Protein AF-M4SFV8-F1 (afdb_monomer_lite)

Secondary structure (DSSP, 8-state):
----TTTTSSEEEEEEETTTT-TTS-SS-HHHHHHT---S-EEEEEE-HHHHHHHHHTSSS-EEEEEEES--

Radius of gyration: 14.7 Å; chains: 1; bounding box: 30×15×50 Å

Foldseek 3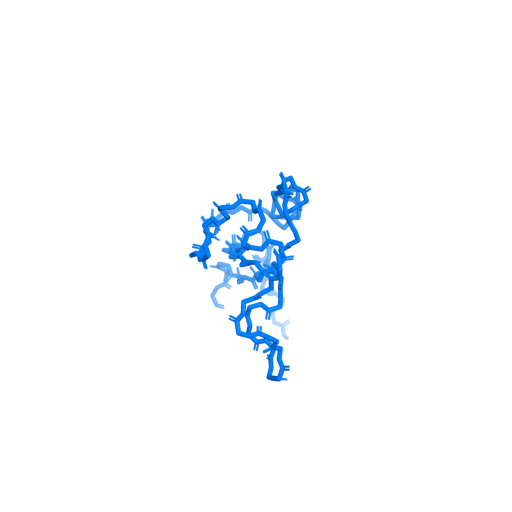Di:
DDPPVQWQQWWKKKKAAPPCDDDPDDVDDPVCVVPVDDRDIDIDTRHHPVVQVVVCVPDPHHIDMDIGTPRD

Structure (mmCIF, N/CA/C/O backbone):
data_AF-M4SFV8-F1
#
_entry.id   AF-M4SFV8-F1
#
loop_
_atom_site.group_PDB
_atom_site.id
_atom_site.type_symbol
_atom_site.label_atom_id
_atom_site.label_alt_id
_atom_site.label_comp_id
_atom_site.label_asym_id
_atom_site.label_entity_id
_atom_site.label_seq_id
_atom_site.pdbx_PDB_ins_code
_atom_site.Cartn_x
_atom_site.Cartn_y
_atom_site.Cartn_z
_atom_site.occupancy
_atom_site.B_iso_or_equiv
_atom_site.auth_seq_id
_atom_site.auth_comp_id
_atom_site.auth_asym_id
_atom_site.auth_atom_id
_atom_site.pdbx_PDB_model_num
ATOM 1 N N . MET A 1 1 ? -2.940 -3.173 31.414 1.00 43.88 1 MET A N 1
ATOM 2 C CA . MET A 1 1 ? -2.603 -2.704 30.053 1.00 43.88 1 MET A CA 1
ATOM 3 C C . MET A 1 1 ? -3.880 -2.182 29.423 1.00 43.88 1 MET A C 1
ATOM 5 O O . MET A 1 1 ? -4.818 -2.948 29.277 1.00 43.88 1 MET A O 1
ATOM 9 N N . ARG A 1 2 ? -3.973 -0.867 29.202 1.00 49.72 2 ARG A N 1
ATOM 10 C CA . ARG A 1 2 ? -5.147 -0.227 28.597 1.00 49.72 2 ARG A CA 1
ATOM 11 C C . ARG A 1 2 ? -5.047 -0.436 27.089 1.00 49.72 2 ARG A C 1
ATOM 13 O O . ARG A 1 2 ? -4.213 0.196 26.447 1.00 49.72 2 ARG A O 1
ATOM 20 N N . ASP A 1 3 ? -5.854 -1.349 26.571 1.00 48.78 3 ASP A N 1
ATOM 21 C CA . ASP A 1 3 ? -6.180 -1.436 25.151 1.00 48.78 3 ASP A CA 1
ATOM 22 C C . ASP A 1 3 ? -6.617 -0.032 24.700 1.00 48.78 3 ASP A C 1
ATOM 24 O O . ASP A 1 3 ? -7.583 0.511 25.244 1.00 48.78 3 ASP A O 1
ATOM 28 N N . ARG A 1 4 ? -5.833 0.644 23.846 1.00 53.84 4 ARG A N 1
ATOM 29 C CA . ARG A 1 4 ? -6.193 1.980 23.341 1.00 53.84 4 ARG A CA 1
ATOM 30 C C . ARG A 1 4 ? -7.332 1.775 22.337 1.00 53.84 4 ARG A C 1
ATOM 32 O O . ARG A 1 4 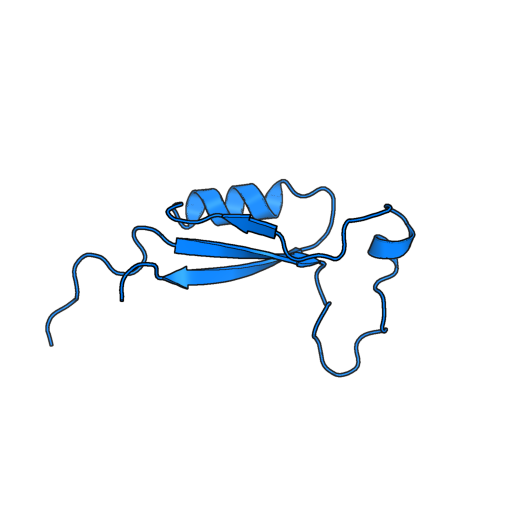? -7.039 1.290 21.246 1.00 53.84 4 ARG A O 1
ATOM 39 N N . PRO A 1 5 ? -8.591 2.168 22.624 1.00 55.06 5 PRO A N 1
ATOM 40 C CA . PRO A 1 5 ? -9.765 1.723 21.852 1.00 55.06 5 PRO A CA 1
ATOM 41 C C . PRO A 1 5 ? -9.913 2.327 20.438 1.00 55.06 5 PRO A C 1
ATOM 43 O O . PRO A 1 5 ? -11.012 2.335 19.876 1.00 55.06 5 PRO A O 1
ATOM 46 N N . GLY A 1 6 ? -8.834 2.865 19.867 1.00 57.38 6 GLY A N 1
ATOM 47 C CA . GLY A 1 6 ? -8.836 3.631 18.622 1.00 57.38 6 GLY A CA 1
ATOM 48 C C . GLY A 1 6 ? -7.672 3.361 17.672 1.00 57.38 6 GLY A C 1
ATOM 49 O O . GLY A 1 6 ? -7.654 3.977 16.613 1.00 57.38 6 GLY A O 1
ATOM 50 N N . ARG A 1 7 ? -6.736 2.459 18.006 1.00 66.56 7 ARG A N 1
ATOM 51 C CA . ARG A 1 7 ? -5.649 2.109 17.080 1.00 66.56 7 ARG A CA 1
ATOM 52 C C . ARG A 1 7 ? -6.220 1.481 15.810 1.00 66.56 7 ARG A C 1
ATOM 54 O O . ARG A 1 7 ? -7.100 0.626 15.897 1.00 66.56 7 ARG A O 1
ATOM 61 N N . TRP A 1 8 ? -5.713 1.902 14.659 1.00 79.81 8 TRP A N 1
ATOM 62 C CA . TRP A 1 8 ? -6.034 1.412 13.317 1.00 79.81 8 TRP A CA 1
ATOM 63 C C . TRP A 1 8 ? -7.461 1.675 12.821 1.00 79.81 8 TRP A C 1
ATOM 65 O O . TRP A 1 8 ? -7.878 1.101 11.814 1.00 79.81 8 TRP A O 1
ATOM 75 N N . ARG A 1 9 ? -8.230 2.546 13.492 1.00 80.62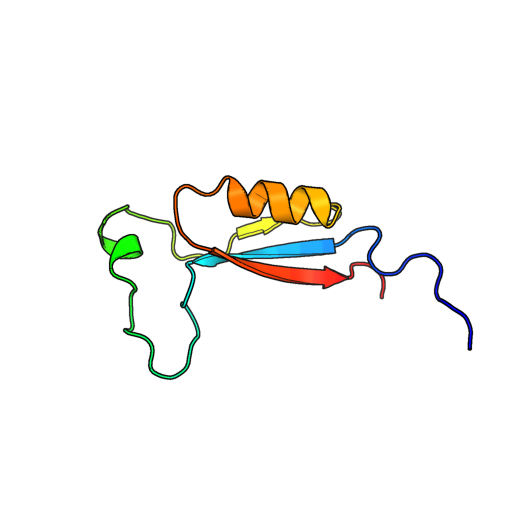 9 ARG A N 1
ATOM 76 C CA . ARG A 1 9 ? -9.553 2.962 12.986 1.00 80.62 9 ARG A CA 1
ATOM 77 C C . ARG A 1 9 ? -9.428 3.765 11.698 1.00 80.62 9 ARG A C 1
ATOM 79 O O . ARG A 1 9 ? -10.192 3.546 10.761 1.00 80.62 9 ARG A O 1
ATOM 86 N N . THR A 1 10 ? -8.461 4.670 11.682 1.00 86.62 10 THR A N 1
ATOM 87 C CA . THR A 1 10 ? -8.065 5.457 10.522 1.00 86.62 10 THR A CA 1
ATOM 88 C C . THR A 1 10 ? -6.555 5.384 10.374 1.00 86.62 10 THR A C 1
ATOM 90 O O . THR A 1 10 ? -5.827 5.295 11.364 1.00 86.62 10 THR A O 1
ATOM 93 N N . VAL A 1 11 ? -6.097 5.380 9.132 1.00 90.19 11 VAL A N 1
ATOM 94 C CA . VAL A 1 11 ? -4.691 5.265 8.775 1.00 90.19 11 VAL A CA 1
ATOM 95 C C . VAL A 1 11 ? -4.326 6.333 7.761 1.00 90.19 11 VAL A C 1
ATOM 97 O O . VAL A 1 11 ? -5.113 6.659 6.865 1.00 90.19 11 VAL A O 1
ATOM 100 N N . ARG A 1 12 ? -3.080 6.786 7.848 1.00 92.31 12 ARG A N 1
ATOM 101 C CA . ARG A 1 12 ? -2.378 7.375 6.718 1.00 92.31 12 ARG A CA 1
ATOM 102 C C . ARG A 1 12 ? -1.781 6.250 5.886 1.00 92.31 12 ARG A C 1
ATOM 104 O O . ARG A 1 12 ? -0.945 5.480 6.357 1.00 92.31 12 ARG A O 1
ATOM 111 N N . ALA A 1 13 ? -2.231 6.149 4.645 1.00 93.06 13 ALA A N 1
ATOM 112 C CA . ALA A 1 13 ? -1.758 5.183 3.672 1.00 93.06 13 ALA A CA 1
ATOM 113 C C . ALA A 1 13 ? -0.847 5.870 2.654 1.00 93.06 13 ALA A C 1
ATOM 115 O O . ALA A 1 13 ? -1.222 6.893 2.080 1.00 93.06 13 ALA A O 1
ATOM 116 N N . VAL A 1 14 ? 0.316 5.280 2.397 1.00 92.56 14 VAL A N 1
ATOM 117 C CA . VAL A 1 14 ? 1.258 5.719 1.363 1.00 92.56 14 VAL A CA 1
ATOM 118 C C . VAL A 1 14 ? 1.420 4.587 0.358 1.00 92.56 14 VAL A C 1
ATOM 120 O O . VAL A 1 14 ? 1.707 3.453 0.743 1.00 92.56 14 VAL A O 1
ATOM 123 N N . LEU A 1 15 ? 1.228 4.891 -0.922 1.00 91.19 15 LEU A N 1
ATOM 124 C CA . LEU A 1 15 ? 1.522 3.982 -2.023 1.00 91.19 15 LEU A CA 1
ATOM 125 C C . LEU A 1 15 ? 2.789 4.419 -2.732 1.00 91.19 15 LEU A C 1
ATOM 127 O O . LEU A 1 15 ? 2.975 5.599 -3.035 1.00 91.19 15 LEU A O 1
ATOM 131 N N . GLN A 1 16 ? 3.621 3.439 -3.040 1.00 87.12 16 GLN A N 1
ATOM 132 C CA . GLN A 1 16 ? 4.797 3.602 -3.879 1.00 87.12 16 GLN A CA 1
ATOM 133 C C . GLN A 1 16 ? 4.794 2.508 -4.944 1.00 87.12 16 GLN A C 1
ATOM 135 O O . GLN A 1 16 ? 4.246 1.434 -4.704 1.00 87.12 16 GLN A O 1
ATOM 140 N N . PRO A 1 17 ? 5.372 2.749 -6.125 1.00 86.00 17 PRO A N 1
ATOM 141 C CA . PRO A 1 17 ? 5.657 1.683 -7.075 1.00 86.00 17 PRO A CA 1
ATOM 142 C C . PRO A 1 17 ? 6.387 0.502 -6.417 1.00 86.00 17 PRO A C 1
ATOM 144 O O . PRO A 1 17 ? 7.380 0.689 -5.714 1.00 86.00 17 PRO A O 1
ATOM 147 N N . ALA A 1 18 ? 5.899 -0.719 -6.649 1.00 82.38 18 ALA A N 1
ATOM 148 C CA . ALA A 1 18 ? 6.452 -1.916 -6.026 1.00 82.38 18 ALA A CA 1
ATOM 149 C C . ALA A 1 18 ? 7.951 -2.107 -6.320 1.00 82.38 18 ALA A C 1
ATOM 151 O O . ALA A 1 18 ? 8.391 -2.059 -7.476 1.00 82.38 18 ALA A O 1
ATOM 152 N N . GLY A 1 19 ? 8.731 -2.384 -5.277 1.00 73.88 19 GLY A N 1
ATOM 153 C CA . GLY A 1 19 ? 10.171 -2.635 -5.384 1.00 73.88 19 GLY A CA 1
ATOM 154 C C . GLY A 1 19 ? 11.034 -1.371 -5.439 1.00 73.88 19 GLY A C 1
ATOM 155 O O . GLY A 1 19 ? 12.262 -1.479 -5.469 1.00 73.88 19 GLY A O 1
ATOM 156 N N . GLN A 1 20 ? 10.428 -0.181 -5.388 1.00 65.56 20 GLN A N 1
ATOM 157 C CA . GLN A 1 20 ? 11.140 1.086 -5.248 1.00 65.56 20 GLN A CA 1
ATOM 158 C C . GLN A 1 20 ? 11.634 1.236 -3.795 1.00 65.56 20 GLN A C 1
ATOM 160 O O . GLN A 1 20 ? 11.006 1.885 -2.969 1.00 65.56 20 GLN A O 1
ATOM 165 N N . GLY A 1 21 ? 12.756 0.590 -3.459 1.00 56.47 21 GLY A N 1
ATOM 166 C CA . GLY A 1 21 ? 13.341 0.630 -2.108 1.00 56.47 21 GLY A CA 1
ATOM 167 C C . GLY A 1 21 ? 13.952 -0.683 -1.614 1.00 56.47 21 GLY A C 1
ATOM 168 O O . GLY A 1 21 ? 14.580 -0.704 -0.555 1.00 56.47 21 GLY A O 1
ATOM 169 N N . ALA A 1 22 ? 13.812 -1.779 -2.367 1.00 62.19 22 ALA A N 1
ATOM 170 C CA . ALA A 1 22 ? 14.497 -3.026 -2.046 1.00 62.19 22 ALA A CA 1
ATOM 171 C C . ALA A 1 22 ? 16.005 -2.898 -2.329 1.00 62.19 22 ALA A C 1
ATOM 173 O O . ALA A 1 22 ? 16.423 -2.518 -3.424 1.00 62.19 22 ALA A O 1
ATOM 174 N N . VAL A 1 23 ? 16.837 -3.226 -1.336 1.00 52.47 23 VAL A N 1
ATOM 175 C CA . VAL A 1 23 ? 18.300 -3.241 -1.484 1.00 52.47 23 VAL A CA 1
ATOM 176 C C . VAL A 1 23 ? 18.674 -4.264 -2.561 1.00 52.47 23 VAL A C 1
ATOM 178 O O . VAL A 1 23 ? 18.427 -5.455 -2.392 1.00 52.47 23 VAL A O 1
ATOM 181 N N . GLY A 1 24 ? 19.262 -3.796 -3.666 1.00 60.31 24 GLY A N 1
ATOM 182 C CA . GLY A 1 24 ? 19.648 -4.636 -4.806 1.00 60.31 24 GLY A CA 1
ATOM 183 C C . GLY A 1 24 ? 18.580 -4.804 -5.892 1.00 60.31 24 GLY A C 1
ATOM 184 O O . GLY A 1 24 ? 18.802 -5.578 -6.819 1.00 60.31 24 GLY A O 1
ATOM 185 N N . ALA A 1 25 ? 17.445 -4.101 -5.812 1.00 58.47 25 ALA A N 1
ATOM 186 C CA . ALA A 1 25 ? 16.534 -3.995 -6.948 1.00 58.47 25 ALA A CA 1
ATOM 187 C C . ALA A 1 25 ? 17.130 -3.102 -8.046 1.00 58.47 25 ALA A C 1
ATOM 189 O O . ALA A 1 25 ? 17.853 -2.143 -7.761 1.00 58.47 25 ALA A O 1
ATOM 190 N N . GLU A 1 26 ? 16.808 -3.424 -9.301 1.00 61.72 26 GLU A N 1
ATOM 191 C CA . GLU A 1 26 ? 17.097 -2.570 -10.455 1.00 61.72 26 GLU A CA 1
ATOM 192 C C . GLU A 1 26 ? 16.656 -1.123 -10.156 1.00 61.72 26 GLU A C 1
ATOM 194 O O . GLU A 1 26 ? 15.562 -0.924 -9.617 1.00 61.72 26 GLU A O 1
ATOM 199 N N . PRO A 1 27 ? 17.465 -0.103 -10.501 1.00 61.56 27 PRO A N 1
ATOM 200 C CA . PRO A 1 27 ? 17.227 1.285 -10.094 1.00 61.56 27 PRO A CA 1
ATOM 201 C C . PRO A 1 27 ? 15.883 1.845 -10.582 1.00 61.56 27 PRO A C 1
ATOM 203 O O . PRO A 1 27 ? 15.393 2.823 -10.020 1.00 61.56 27 PRO A O 1
ATOM 206 N N . VAL A 1 28 ? 15.282 1.225 -11.605 1.00 65.38 28 VAL A N 1
ATOM 207 C CA . VAL A 1 28 ? 13.936 1.527 -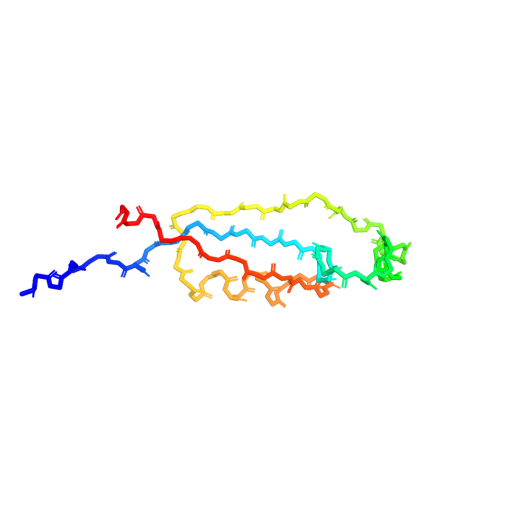12.096 1.00 65.38 28 VAL A CA 1
ATOM 208 C C . VAL A 1 28 ? 13.266 0.231 -12.577 1.00 65.38 28 VAL A C 1
ATOM 210 O O . VAL A 1 28 ? 13.689 -0.330 -13.590 1.00 65.38 28 VAL A O 1
ATOM 213 N N . PRO A 1 29 ? 12.213 -0.260 -11.901 1.00 66.75 29 PRO A N 1
ATOM 214 C CA . PRO A 1 29 ? 11.413 -1.367 -12.411 1.00 66.75 29 PRO A CA 1
ATOM 215 C C . PRO A 1 29 ? 10.889 -1.126 -13.836 1.00 66.75 29 PRO A C 1
ATOM 217 O O . PRO A 1 29 ? 10.368 -0.056 -14.143 1.00 66.75 29 PRO A O 1
ATOM 220 N N . ALA A 1 30 ? 10.960 -2.137 -14.707 1.00 67.56 30 ALA A N 1
ATOM 221 C CA . ALA A 1 30 ? 10.594 -2.011 -16.125 1.00 67.56 30 ALA A CA 1
ATOM 222 C C . ALA A 1 30 ? 9.152 -1.514 -16.365 1.00 67.56 30 ALA A C 1
ATOM 224 O O . ALA A 1 30 ? 8.891 -0.836 -17.358 1.00 67.56 30 ALA A O 1
ATOM 225 N N . TYR A 1 31 ? 8.222 -1.802 -15.447 1.00 65.69 31 TYR A N 1
ATOM 226 C CA . TYR A 1 31 ? 6.841 -1.321 -15.544 1.00 65.69 31 TYR A CA 1
ATOM 227 C C . TYR A 1 31 ? 6.739 0.210 -15.398 1.00 65.69 31 TYR A C 1
ATOM 229 O O . TYR A 1 31 ? 5.862 0.810 -16.012 1.00 65.69 31 TYR A O 1
ATOM 237 N N . LEU A 1 32 ? 7.657 0.858 -14.665 1.00 66.69 32 LEU A N 1
ATOM 238 C CA . LEU A 1 32 ? 7.702 2.322 -14.547 1.00 66.69 32 LEU A CA 1
ATOM 239 C C . LEU A 1 32 ? 8.068 2.986 -15.874 1.00 66.69 32 LEU A C 1
ATOM 241 O O . LEU A 1 32 ? 7.486 4.005 -16.231 1.00 66.69 32 LEU A O 1
ATOM 245 N N . LEU A 1 33 ? 8.993 2.376 -16.622 1.00 67.12 33 LEU A N 1
ATOM 246 C CA . LEU A 1 33 ? 9.412 2.853 -17.942 1.00 67.12 33 LEU A CA 1
ATOM 247 C C . LEU A 1 33 ? 8.326 2.624 -19.003 1.00 67.12 33 LEU A C 1
ATOM 249 O O . LEU A 1 33 ? 8.195 3.415 -19.930 1.00 67.12 33 LEU A O 1
ATOM 253 N N . ALA A 1 34 ? 7.553 1.543 -18.873 1.00 62.88 34 ALA A N 1
ATOM 254 C CA . ALA A 1 34 ? 6.537 1.155 -19.849 1.00 62.88 34 ALA A CA 1
ATOM 255 C C . ALA A 1 34 ? 5.229 1.958 -19.747 1.00 62.88 34 ALA A C 1
ATOM 257 O O . ALA A 1 34 ? 4.495 2.050 -20.730 1.00 62.88 34 ALA A O 1
ATOM 258 N N . CYS A 1 35 ? 4.915 2.507 -18.573 1.00 62.53 35 CYS A N 1
ATOM 259 C CA . CYS A 1 35 ? 3.589 3.055 -18.288 1.00 62.53 35 CYS A CA 1
ATOM 260 C C . CYS A 1 35 ? 3.583 4.558 -17.945 1.00 62.53 35 CYS A C 1
ATOM 262 O O . CYS A 1 35 ? 2.531 5.054 -17.553 1.00 62.53 35 CYS A O 1
ATOM 264 N N . ASP A 1 36 ? 4.718 5.264 -18.082 1.00 64.88 36 ASP A N 1
ATOM 265 C CA . ASP A 1 36 ? 4.898 6.671 -17.654 1.00 64.88 36 ASP A CA 1
ATOM 266 C C . ASP A 1 36 ? 4.320 6.918 -16.250 1.00 64.88 36 ASP A C 1
ATOM 268 O O . ASP A 1 36 ? 3.556 7.847 -15.981 1.00 64.88 36 ASP A O 1
ATOM 272 N N . ILE A 1 37 ? 4.601 5.972 -15.353 1.00 66.62 37 ILE A N 1
ATOM 273 C CA . ILE A 1 37 ? 4.010 5.969 -14.022 1.00 66.62 37 ILE A CA 1
ATOM 274 C C . ILE A 1 37 ? 4.740 6.997 -13.184 1.00 66.62 37 ILE A C 1
ATOM 276 O O . ILE A 1 37 ? 5.965 6.961 -13.051 1.00 66.62 37 ILE A O 1
ATOM 280 N N . GLN A 1 38 ? 3.964 7.869 -12.550 1.00 64.62 38 GLN A N 1
ATOM 281 C CA . GLN A 1 38 ? 4.467 8.785 -11.545 1.00 64.62 38 GLN A CA 1
ATOM 282 C C . GLN A 1 38 ? 5.189 7.999 -10.439 1.00 64.62 38 GLN A C 1
ATOM 284 O O . GLN A 1 38 ? 4.577 7.271 -9.662 1.00 64.62 38 GLN A O 1
ATOM 289 N N . THR A 1 39 ? 6.511 8.157 -10.375 1.00 67.81 39 THR A N 1
ATOM 290 C CA . THR A 1 39 ? 7.397 7.479 -9.411 1.00 67.81 39 THR A CA 1
ATOM 291 C C . THR A 1 39 ? 7.374 8.114 -8.022 1.00 67.81 39 THR A C 1
ATOM 293 O O . THR A 1 39 ? 8.030 7.636 -7.093 1.00 67.81 39 THR A O 1
ATOM 296 N N . ALA A 1 40 ? 6.645 9.222 -7.883 1.00 75.69 40 ALA A N 1
ATOM 297 C CA . ALA A 1 40 ? 6.452 9.894 -6.615 1.00 75.69 40 ALA A CA 1
ATOM 298 C C . ALA A 1 40 ? 5.436 9.115 -5.762 1.00 75.69 40 ALA A C 1
ATOM 300 O O . ALA A 1 40 ? 4.380 8.737 -6.279 1.00 75.69 40 ALA A O 1
ATOM 301 N N . PRO A 1 41 ? 5.711 8.918 -4.461 1.00 81.88 41 PRO A N 1
ATOM 302 C CA . PRO A 1 41 ? 4.737 8.361 -3.535 1.00 81.88 41 PRO A CA 1
ATOM 303 C C . PRO A 1 41 ? 3.441 9.174 -3.552 1.00 81.88 41 PRO A C 1
ATOM 305 O O . PRO A 1 41 ? 3.475 10.405 -3.597 1.00 81.88 41 PRO A O 1
ATOM 308 N N . ILE A 1 42 ? 2.305 8.488 -3.477 1.00 89.88 42 ILE A N 1
ATOM 309 C CA . ILE A 1 42 ? 0.994 9.117 -3.300 1.00 89.88 42 ILE A CA 1
ATOM 310 C C . ILE A 1 42 ? 0.445 8.735 -1.932 1.00 89.88 42 ILE A C 1
ATOM 312 O O . ILE A 1 42 ? 0.650 7.614 -1.469 1.00 89.88 42 ILE A O 1
ATOM 316 N N . GLU A 1 43 ? -0.257 9.654 -1.276 1.00 93.31 43 GLU A N 1
ATOM 317 C CA . GLU A 1 43 ? -0.732 9.452 0.091 1.00 93.31 43 GLU A CA 1
ATOM 318 C C . GLU A 1 43 ? -2.194 9.844 0.285 1.00 93.31 43 GLU A C 1
ATOM 320 O O . GLU A 1 43 ? -2.740 10.696 -0.422 1.00 93.31 43 GLU A O 1
ATOM 325 N N . ARG A 1 44 ? -2.836 9.180 1.248 1.00 92.25 44 ARG A N 1
ATOM 326 C CA . ARG A 1 44 ? -4.180 9.489 1.736 1.00 92.25 44 ARG A CA 1
ATOM 327 C C . ARG A 1 44 ? -4.206 9.360 3.249 1.00 92.25 44 ARG A C 1
ATOM 329 O O . ARG A 1 44 ? -3.695 8.385 3.789 1.00 92.25 44 ARG A O 1
ATOM 336 N N . GLU A 1 45 ? -4.827 10.322 3.911 1.00 90.88 45 GLU A N 1
ATOM 337 C CA . GLU A 1 45 ? -4.931 10.392 5.371 1.00 90.88 45 GLU A CA 1
ATOM 338 C C . GLU A 1 45 ? -6.355 10.092 5.832 1.00 90.88 45 GLU A C 1
ATOM 340 O O . GLU A 1 45 ? -7.305 10.236 5.058 1.00 90.88 45 GLU A O 1
ATOM 345 N N . ALA A 1 46 ? -6.504 9.703 7.100 1.00 88.75 46 ALA A N 1
ATOM 346 C CA . ALA A 1 46 ? -7.794 9.497 7.747 1.00 88.75 46 ALA A CA 1
ATOM 347 C C . ALA A 1 46 ? -8.740 8.502 7.031 1.00 88.75 46 ALA A C 1
ATOM 349 O O . ALA A 1 46 ? -9.961 8.598 7.173 1.00 88.75 46 ALA A O 1
ATOM 350 N N . ILE A 1 47 ? -8.200 7.527 6.286 1.00 91.81 47 ILE A N 1
ATOM 351 C CA . ILE A 1 47 ? -8.987 6.473 5.617 1.00 91.81 47 ILE A CA 1
ATOM 352 C C . ILE A 1 47 ? -8.987 5.179 6.431 1.00 91.81 47 ILE A C 1
ATOM 354 O O . ILE A 1 47 ? -8.106 4.956 7.255 1.00 91.81 47 ILE A O 1
ATOM 358 N N . SER A 1 48 ? -9.946 4.283 6.206 1.00 91.62 48 SER A N 1
ATOM 359 C CA . SER A 1 48 ? -9.889 2.937 6.791 1.00 91.62 48 SER A CA 1
ATOM 360 C C . SER A 1 48 ? -8.855 2.046 6.085 1.00 91.62 48 SER A C 1
ATOM 362 O O . SER A 1 48 ? -8.524 2.248 4.915 1.00 91.62 48 SER A O 1
ATOM 364 N N . ILE A 1 49 ? -8.395 0.982 6.756 1.00 91.50 49 ILE A N 1
ATOM 365 C CA . ILE A 1 49 ? -7.521 -0.036 6.135 1.00 91.50 49 ILE A CA 1
ATOM 366 C C . ILE A 1 49 ? -8.174 -0.633 4.879 1.00 91.50 49 ILE A C 1
ATOM 368 O O . ILE A 1 49 ? -7.511 -0.835 3.864 1.00 91.50 49 ILE A O 1
ATOM 372 N N . ALA A 1 50 ? -9.483 -0.897 4.920 1.00 93.50 50 ALA A N 1
ATOM 373 C CA . ALA A 1 50 ? -10.204 -1.470 3.785 1.00 93.50 50 ALA A CA 1
ATOM 374 C C . ALA A 1 50 ? -10.207 -0.526 2.571 1.00 93.50 50 ALA A C 1
ATOM 376 O O . ALA A 1 50 ? -10.041 -0.972 1.434 1.00 93.50 50 ALA A O 1
ATOM 377 N N . GLU A 1 51 ? -10.359 0.780 2.799 1.00 94.25 51 GLU A N 1
ATOM 378 C CA . GLU A 1 51 ? -10.235 1.789 1.746 1.00 94.25 51 GLU A CA 1
ATOM 379 C C . GLU A 1 51 ? -8.810 1.874 1.206 1.00 94.25 51 GLU A C 1
ATOM 381 O O . GLU A 1 51 ? -8.641 1.944 -0.011 1.00 94.25 51 GLU A O 1
ATOM 386 N N . ALA A 1 52 ? -7.797 1.794 2.073 1.00 93.81 52 ALA A N 1
ATOM 387 C CA . ALA A 1 52 ? -6.395 1.785 1.663 1.00 93.81 52 ALA A CA 1
ATOM 388 C C . ALA A 1 52 ? -6.071 0.588 0.752 1.00 93.81 52 ALA A C 1
ATOM 390 O O . ALA A 1 52 ? -5.488 0.762 -0.316 1.00 93.81 52 ALA A O 1
ATOM 391 N N . VAL A 1 53 ? -6.524 -0.618 1.113 1.00 94.81 53 VAL A N 1
ATOM 392 C CA . VAL A 1 53 ? -6.329 -1.839 0.309 1.00 94.81 53 VAL A CA 1
ATOM 393 C C . VAL A 1 53 ? -7.065 -1.757 -1.029 1.00 94.81 53 VAL A C 1
ATOM 395 O O . VAL A 1 53 ? -6.505 -2.106 -2.071 1.00 94.81 53 VAL A O 1
ATOM 398 N N . ARG A 1 54 ? -8.312 -1.267 -1.035 1.00 96.25 54 ARG A N 1
ATOM 399 C CA . ARG A 1 54 ? -9.065 -1.047 -2.281 1.00 96.25 54 ARG A CA 1
ATOM 400 C C . ARG A 1 54 ? -8.378 -0.030 -3.184 1.00 96.25 54 ARG A C 1
ATOM 402 O O . ARG A 1 54 ? -8.343 -0.223 -4.394 1.00 96.25 54 ARG A O 1
ATOM 409 N N . TRP A 1 55 ? -7.842 1.038 -2.605 1.00 94.69 55 TRP A N 1
ATOM 410 C CA . TRP A 1 55 ? -7.120 2.069 -3.339 1.00 94.69 55 TRP A CA 1
ATOM 411 C C . TRP A 1 55 ? -5.814 1.540 -3.946 1.00 94.69 55 TRP A C 1
ATOM 413 O O . TRP A 1 5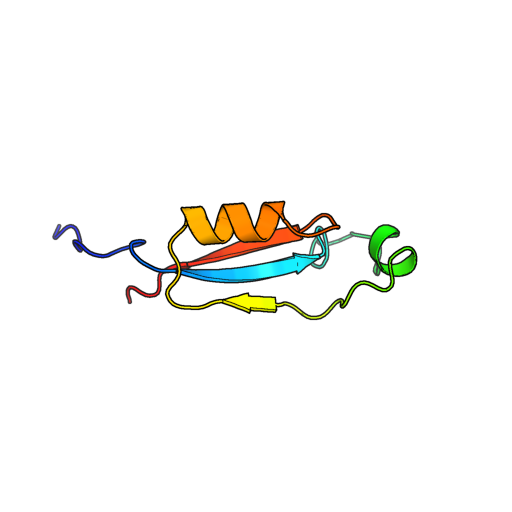5 ? -5.553 1.809 -5.119 1.00 94.69 55 TRP A O 1
ATOM 423 N N . ALA A 1 56 ? -5.058 0.732 -3.198 1.00 93.31 56 ALA A N 1
ATOM 424 C CA . ALA A 1 56 ? -3.864 0.044 -3.688 1.00 93.31 56 ALA A CA 1
ATOM 425 C C . ALA A 1 56 ? -4.187 -0.894 -4.860 1.00 93.31 56 ALA A C 1
ATOM 427 O O . ALA A 1 56 ? -3.552 -0.839 -5.906 1.00 93.31 56 ALA A O 1
ATOM 428 N N . SER A 1 57 ? -5.241 -1.701 -4.714 1.00 92.94 57 SER A N 1
ATOM 429 C CA . SER A 1 57 ? -5.657 -2.684 -5.726 1.00 92.94 57 SER A CA 1
ATOM 430 C C . SER A 1 57 ? -6.207 -2.047 -7.007 1.00 92.94 57 SER A C 1
ATOM 432 O O . SER A 1 57 ? -6.299 -2.714 -8.032 1.00 92.94 57 SER A O 1
ATOM 434 N N . ALA A 1 58 ? -6.614 -0.777 -6.948 1.00 93.12 58 ALA A N 1
ATOM 435 C CA . ALA A 1 58 ? -7.131 -0.030 -8.090 1.00 93.12 58 ALA A CA 1
ATOM 436 C C . ALA A 1 58 ? -6.031 0.665 -8.910 1.00 93.12 58 ALA A C 1
ATOM 438 O O . ALA A 1 58 ? -6.345 1.275 -9.933 1.00 93.12 58 ALA A O 1
ATOM 439 N N . GLN A 1 59 ? -4.767 0.618 -8.470 1.00 88.69 59 GLN A N 1
ATOM 440 C CA . GLN A 1 59 ? -3.671 1.177 -9.255 1.00 88.69 59 GLN A CA 1
ATOM 441 C C . GLN A 1 59 ? -3.446 0.330 -10.517 1.00 88.69 59 GLN A C 1
ATOM 443 O O . GLN A 1 59 ? -3.469 -0.899 -10.439 1.00 88.69 59 GLN A O 1
ATOM 448 N N . PRO A 1 60 ? -3.198 0.949 -11.685 1.00 85.38 60 PRO A N 1
ATOM 449 C CA . PRO A 1 60 ? -2.928 0.205 -12.913 1.00 85.38 60 PRO A CA 1
ATOM 450 C C . PRO A 1 60 ? -1.521 -0.419 -12.947 1.00 85.38 60 PRO A C 1
ATOM 452 O O . PRO A 1 60 ? -1.115 -0.967 -13.970 1.00 85.38 60 PRO A O 1
ATOM 455 N N . TRP A 1 61 ? -0.779 -0.354 -11.840 1.00 82.62 61 TRP A N 1
ATOM 456 C CA . TRP A 1 61 ? 0.564 -0.896 -11.684 1.00 82.62 61 TRP A CA 1
ATOM 457 C C . TRP A 1 61 ? 0.768 -1.522 -10.299 1.00 82.62 61 TRP A C 1
ATOM 459 O O . TRP A 1 61 ? 0.045 -1.186 -9.359 1.00 82.62 61 TRP A O 1
ATOM 469 N N . PRO A 1 62 ? 1.762 -2.416 -10.148 1.00 86.12 62 PRO A N 1
ATOM 470 C CA . PRO A 1 62 ? 2.117 -2.977 -8.850 1.00 86.12 62 PRO A CA 1
ATOM 471 C C . PRO A 1 62 ? 2.565 -1.887 -7.870 1.00 86.12 62 PRO A C 1
ATOM 473 O O . PRO A 1 62 ? 3.431 -1.074 -8.200 1.00 86.12 62 PRO A O 1
ATOM 476 N N . VAL A 1 63 ? 2.014 -1.899 -6.656 1.00 88.25 63 VAL A N 1
ATOM 477 C CA . VAL A 1 63 ? 2.348 -0.941 -5.593 1.00 88.25 63 VAL A CA 1
ATOM 478 C C . VAL A 1 63 ? 2.685 -1.625 -4.274 1.00 88.25 63 VAL A C 1
ATOM 480 O O . VAL A 1 63 ? 2.094 -2.647 -3.931 1.00 88.25 63 VAL A O 1
ATOM 483 N N . ASP A 1 64 ? 3.580 -0.998 -3.518 1.00 90.12 64 ASP A N 1
ATOM 484 C CA . ASP A 1 64 ? 3.803 -1.251 -2.101 1.00 90.12 64 ASP A CA 1
ATOM 485 C C . ASP A 1 64 ? 2.896 -0.318 -1.281 1.00 90.12 64 ASP A C 1
ATOM 487 O O . ASP A 1 64 ? 2.873 0.898 -1.498 1.00 90.12 64 ASP A O 1
ATOM 491 N N . LEU A 1 65 ? 2.121 -0.893 -0.354 1.00 92.56 65 LEU A N 1
ATOM 492 C CA . LEU A 1 65 ? 1.212 -0.170 0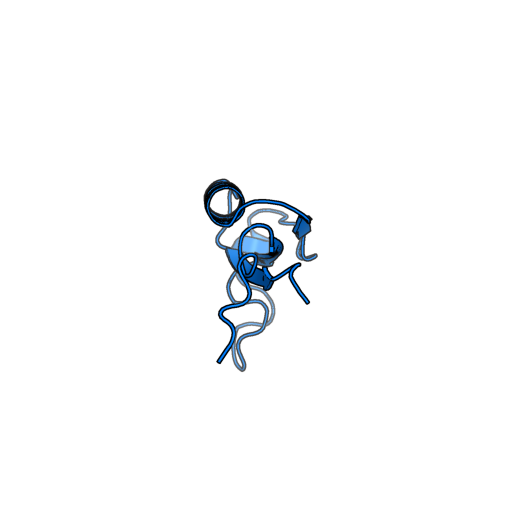.541 1.00 92.56 65 LEU A CA 1
ATOM 493 C C . LEU A 1 65 ? 1.794 -0.096 1.952 1.00 92.56 65 LEU A C 1
ATOM 495 O O . LEU A 1 65 ? 1.881 -1.104 2.653 1.00 92.56 65 LEU A O 1
ATOM 499 N N . TYR A 1 66 ? 2.102 1.119 2.393 1.00 91.38 66 TYR A N 1
ATOM 500 C CA . TYR A 1 66 ? 2.529 1.419 3.755 1.00 91.38 66 TYR A CA 1
ATOM 501 C C . TYR A 1 66 ? 1.366 2.027 4.535 1.00 91.38 66 TYR A C 1
ATOM 503 O O . TYR A 1 66 ? 0.715 2.960 4.064 1.00 91.38 66 TYR A O 1
ATOM 511 N N . LEU A 1 67 ? 1.094 1.492 5.727 1.00 92.06 67 LEU A N 1
ATOM 512 C CA . LEU A 1 67 ? 0.028 1.967 6.605 1.00 92.06 67 LEU A CA 1
ATOM 513 C C . LEU A 1 67 ? 0.623 2.502 7.902 1.00 92.06 67 LEU A C 1
ATOM 515 O O . LEU A 1 67 ? 1.357 1.799 8.600 1.00 92.06 67 LEU A O 1
ATOM 519 N N . HIS A 1 68 ? 0.252 3.728 8.236 1.00 90.06 68 HIS A N 1
ATOM 520 C CA . HIS A 1 68 ? 0.598 4.391 9.480 1.00 90.06 68 HIS A CA 1
ATOM 521 C C . HIS A 1 68 ? -0.688 4.628 10.264 1.00 90.06 68 HIS A C 1
ATOM 523 O O . HIS A 1 68 ? -1.660 5.154 9.727 1.00 90.06 68 HIS A O 1
ATOM 529 N N . ASP A 1 69 ? -0.711 4.207 11.523 1.00 87.62 69 ASP A N 1
ATOM 530 C CA . ASP A 1 69 ? -1.831 4.495 12.412 1.00 87.62 69 ASP A CA 1
ATOM 531 C C . ASP A 1 69 ? -1.891 6.007 12.679 1.00 87.62 69 ASP A C 1
ATOM 533 O O . ASP A 1 69 ? -0.917 6.574 13.175 1.00 87.62 69 ASP A O 1
ATOM 537 N N . ASP A 1 70 ? -3.028 6.653 12.391 1.00 73.56 70 ASP A N 1
ATOM 538 C CA . ASP A 1 70 ? -3.244 8.069 12.752 1.00 73.56 70 ASP A CA 1
ATOM 539 C C . ASP A 1 70 ? -3.475 8.232 14.275 1.00 73.56 70 ASP A C 1
ATOM 541 O O . ASP A 1 70 ? -3.558 9.339 14.806 1.00 73.56 70 ASP A O 1
ATOM 545 N N . GLY A 1 71 ? -3.577 7.110 14.998 1.00 63.03 71 GLY A N 1
ATOM 546 C CA . GLY A 1 71 ? -3.860 6.992 16.425 1.00 63.03 71 GLY A CA 1
ATOM 547 C C . GLY A 1 71 ? -2.651 6.967 17.375 1.00 63.03 71 GLY A C 1
ATOM 548 O O . GLY A 1 71 ? -2.652 6.150 18.299 1.00 63.03 71 GLY A O 1
ATOM 549 N N . GLY A 1 72 ? -1.688 7.885 17.214 1.00 48.06 72 GLY A N 1
ATOM 550 C CA . GLY A 1 72 ? -0.769 8.360 18.278 1.00 48.06 72 GLY A CA 1
ATOM 551 C C . GLY A 1 72 ? 0.334 7.428 18.788 1.00 48.06 72 GLY A C 1
ATOM 552 O O . GLY A 1 72 ? 0.043 6.445 19.521 1.00 48.06 72 GLY A O 1
#

Sequence (72 aa):
MRDRPGRWRTVRAVLQPAGQGAVGAEPVPAYLLACDIQTAPIEREAISIAEAVRWASAQPWPVDLYLHDDGG

pLDDT: mean 77.39, std 15.15, range [43.88, 96.25]